Protein AF-A0A7Z8KQU8-F1 (afdb_monomer)

Solvent-accessible surface area (backbone atoms only — not comparable to full-atom values): 6866 Å² total; per-residue (Å²): 137,83,82,77,82,79,85,50,54,35,50,54,52,32,54,52,41,20,50,49,39,16,63,69,24,67,83,66,16,40,57,68,80,74,77,64,64,69,60,37,30,65,62,39,51,46,65,60,77,46,84,52,103,86,46,82,48,78,52,71,45,62,89,50,70,66,54,52,37,34,46,68,18,39,80,48,62,49,99,84,72,50,76,40,84,44,71,49,19,46,26,57,63,57,22,45,70,77,36,47,71,59,26,53,51,32,39,50,56,51,51,51,54,54,56,59,72,78,107

pLDDT: mean 74.0, std 15.49, range [27.58, 90.88]

Foldseek 3Di:
DDPPDPDCQLLVQLLVQLQVQCCVDDDQANPRDDDCFSVQQCVLFPPQPDDDVVDTDTDTDGPDPVLVCQQQNDQQADPVRDGDRGHHRRRRVCSCVVCVVSSVVSNVVSVVVVVVVVD

Structure (mmCIF, N/CA/C/O backbone):
data_AF-A0A7Z8KQU8-F1
#
_entry.id   AF-A0A7Z8KQU8-F1
#
loop_
_atom_site.group_PDB
_atom_site.id
_atom_site.type_symbol
_atom_site.label_atom_id
_atom_site.label_alt_id
_atom_site.label_comp_id
_atom_site.label_asym_id
_atom_site.label_entity_id
_atom_site.label_seq_id
_atom_site.pdbx_PDB_ins_code
_atom_site.Cartn_x
_atom_site.Cartn_y
_atom_site.Cartn_z
_atom_site.occupancy
_atom_site.B_iso_or_equiv
_atom_site.auth_seq_id
_atom_site.auth_comp_id
_atom_site.auth_asym_id
_atom_site.auth_atom_id
_atom_site.pdbx_PDB_model_num
ATOM 1 N N . MET A 1 1 ? -27.683 3.389 -8.113 1.00 30.52 1 MET A N 1
ATOM 2 C CA . MET A 1 1 ? -27.334 2.782 -6.809 1.00 30.52 1 MET A CA 1
ATOM 3 C C . MET A 1 1 ? -25.826 2.905 -6.601 1.00 30.52 1 MET A C 1
ATOM 5 O O . MET A 1 1 ? -25.078 2.137 -7.186 1.00 30.52 1 MET A O 1
ATOM 9 N N . SER A 1 2 ? -25.360 3.912 -5.859 1.00 28.36 2 SER A N 1
ATOM 10 C CA . SER A 1 2 ? -23.937 4.067 -5.522 1.00 28.36 2 SER A CA 1
ATOM 11 C C . SER A 1 2 ? -23.697 3.378 -4.180 1.00 28.36 2 SER A C 1
ATOM 13 O O . SER A 1 2 ? -24.198 3.837 -3.154 1.00 28.36 2 SER A O 1
ATOM 15 N N . TRP A 1 3 ? -23.003 2.240 -4.195 1.00 27.58 3 TRP A N 1
ATOM 16 C CA . TRP A 1 3 ? -22.503 1.603 -2.979 1.00 27.58 3 TRP A CA 1
ATOM 17 C C . TRP A 1 3 ? -21.482 2.552 -2.341 1.00 27.58 3 TRP A C 1
ATOM 19 O O . TRP A 1 3 ? -20.357 2.681 -2.818 1.00 27.58 3 TRP A O 1
ATOM 29 N N . ARG A 1 4 ? -21.880 3.264 -1.282 1.00 31.34 4 ARG A N 1
ATOM 30 C CA . ARG A 1 4 ? -20.932 3.993 -0.434 1.00 31.34 4 ARG A CA 1
ATOM 31 C C . ARG A 1 4 ? -20.139 2.951 0.348 1.00 31.34 4 ARG A C 1
ATOM 33 O O . ARG A 1 4 ? -20.674 2.337 1.268 1.00 31.34 4 ARG A O 1
ATOM 40 N N . GLY A 1 5 ? -18.900 2.737 -0.094 1.00 32.88 5 GLY A N 1
ATOM 41 C CA . GLY A 1 5 ? -17.939 1.792 0.460 1.00 32.88 5 GLY A CA 1
ATOM 42 C C . GLY A 1 5 ? -17.865 1.885 1.977 1.00 32.88 5 GLY A C 1
ATOM 43 O O . GLY A 1 5 ? -17.503 2.913 2.549 1.00 32.88 5 GLY A O 1
ATOM 44 N N . GLY A 1 6 ? -18.255 0.798 2.630 1.00 39.06 6 GLY A N 1
ATOM 45 C CA . GLY A 1 6 ? -17.949 0.585 4.027 1.00 39.06 6 GLY A CA 1
ATOM 46 C C . GLY A 1 6 ? -16.595 -0.107 4.153 1.00 39.06 6 GLY A C 1
ATOM 47 O O . GLY A 1 6 ? -16.356 -1.094 3.473 1.00 39.06 6 GLY A O 1
ATOM 48 N N . VAL A 1 7 ? -15.816 0.344 5.141 1.00 47.16 7 VAL A N 1
ATOM 49 C CA . VAL A 1 7 ? -14.797 -0.438 5.872 1.00 47.16 7 VAL A CA 1
ATOM 50 C C . VAL A 1 7 ? -13.394 -0.508 5.239 1.00 47.16 7 VAL A C 1
ATOM 52 O O . VAL A 1 7 ? -12.911 -1.582 4.915 1.00 47.16 7 VAL A O 1
ATOM 55 N N . LEU A 1 8 ? -12.685 0.626 5.170 1.00 56.72 8 LEU A N 1
ATOM 56 C CA . LEU A 1 8 ? -11.258 0.675 4.794 1.00 56.72 8 LEU A CA 1
ATOM 57 C C . LEU A 1 8 ? -10.362 1.427 5.792 1.00 56.72 8 LEU A C 1
ATOM 59 O O . LEU A 1 8 ? -9.315 1.932 5.421 1.00 56.72 8 LEU A O 1
ATOM 63 N N . ALA A 1 9 ? -10.723 1.482 7.078 1.00 62.94 9 ALA A N 1
ATOM 64 C CA . ALA A 1 9 ? -10.047 2.375 8.026 1.00 62.94 9 ALA A CA 1
ATOM 65 C C . ALA A 1 9 ? -8.512 2.192 8.093 1.00 62.94 9 ALA A C 1
ATOM 67 O O . ALA A 1 9 ? -7.796 3.183 8.124 1.00 62.94 9 ALA A O 1
ATOM 68 N N . GLY A 1 10 ? -8.001 0.954 8.043 1.00 66.62 10 GLY A N 1
ATOM 69 C CA . GLY A 1 10 ? -6.555 0.700 7.967 1.00 66.62 10 GLY A CA 1
ATOM 70 C C . GLY A 1 10 ? -5.961 0.873 6.562 1.00 66.62 10 GLY A C 1
ATOM 71 O O . GLY A 1 10 ? -4.862 1.399 6.410 1.00 66.62 10 GLY A O 1
ATOM 72 N N . GLY A 1 11 ? -6.700 0.477 5.521 1.00 71.88 11 GLY A N 1
ATOM 73 C CA . GLY A 1 11 ? -6.243 0.577 4.132 1.00 71.88 11 GLY A CA 1
ATOM 74 C C . GLY A 1 11 ? -6.074 2.018 3.657 1.00 71.88 11 GLY A C 1
ATOM 75 O O . GLY A 1 11 ? -5.102 2.329 2.974 1.00 71.88 11 GLY A O 1
ATOM 76 N N . ASP A 1 12 ? -6.964 2.915 4.081 1.00 76.62 12 ASP A N 1
ATOM 77 C CA . ASP A 1 12 ? -6.917 4.334 3.721 1.00 76.62 12 ASP A CA 1
ATOM 78 C C . ASP A 1 12 ? -5.640 5.016 4.238 1.00 76.62 12 ASP A C 1
ATOM 80 O O . ASP A 1 12 ? -5.042 5.827 3.527 1.00 76.62 12 ASP A O 1
ATOM 84 N N . VAL A 1 13 ? -5.188 4.651 5.445 1.00 79.88 13 VAL A N 1
ATOM 85 C CA . VAL A 1 13 ? -3.938 5.156 6.041 1.00 79.88 13 VAL A CA 1
ATOM 86 C C . VAL A 1 13 ? -2.744 4.737 5.186 1.00 79.88 13 VAL A C 1
ATOM 88 O O . VAL A 1 13 ? -1.944 5.583 4.787 1.00 79.88 13 VAL A O 1
ATOM 91 N N . VAL A 1 14 ? -2.675 3.453 4.823 1.00 82.00 14 VAL A N 1
ATOM 92 C CA . VAL A 1 14 ? -1.597 2.907 3.987 1.00 82.00 14 VAL A CA 1
ATOM 93 C C . VAL A 1 14 ? -1.593 3.552 2.602 1.00 82.00 14 VAL A C 1
ATOM 95 O O . VAL A 1 14 ? -0.543 3.974 2.123 1.00 82.00 14 VAL A O 1
ATOM 98 N N . VAL A 1 15 ? -2.755 3.682 1.954 1.00 81.81 15 VAL A N 1
ATOM 99 C CA . VAL A 1 15 ? -2.857 4.306 0.624 1.00 81.81 15 VAL A CA 1
ATOM 100 C C . VAL A 1 15 ? -2.441 5.776 0.676 1.00 81.81 15 VAL A C 1
ATOM 102 O O . VAL A 1 15 ? -1.736 6.237 -0.225 1.00 81.81 15 VAL A O 1
ATOM 105 N N . ARG A 1 16 ? -2.827 6.512 1.725 1.00 84.62 16 ARG A N 1
ATOM 106 C CA . ARG A 1 16 ? -2.408 7.907 1.924 1.00 84.62 16 ARG A CA 1
ATOM 107 C C . ARG A 1 16 ? -0.893 8.013 2.109 1.00 84.62 16 ARG A C 1
ATOM 109 O O . ARG A 1 16 ? -0.257 8.767 1.375 1.00 84.62 16 ARG A O 1
ATOM 116 N N . ALA A 1 17 ? -0.314 7.232 3.018 1.00 86.62 17 ALA A N 1
ATOM 117 C CA . ALA A 1 17 ? 1.126 7.233 3.271 1.00 86.62 17 ALA A CA 1
ATOM 118 C C . ALA A 1 17 ? 1.929 6.816 2.024 1.00 86.62 17 ALA A C 1
ATOM 120 O O . ALA A 1 17 ? 2.928 7.443 1.675 1.00 86.62 17 ALA A O 1
ATOM 121 N N . ALA A 1 18 ? 1.441 5.834 1.264 1.00 86.12 18 ALA A N 1
ATOM 122 C CA . ALA A 1 18 ? 2.044 5.405 0.004 1.00 86.12 18 ALA A CA 1
ATOM 123 C C . ALA A 1 18 ? 2.025 6.517 -1.066 1.00 86.12 18 ALA A C 1
ATOM 125 O O . ALA A 1 18 ? 2.993 6.693 -1.816 1.00 86.12 18 ALA A O 1
ATOM 126 N N . GLN A 1 19 ? 0.950 7.312 -1.127 1.00 85.88 19 GLN A N 1
ATOM 127 C CA . GLN A 1 19 ? 0.886 8.495 -1.990 1.00 85.88 19 GLN A CA 1
ATOM 128 C C . GLN A 1 19 ? 1.860 9.586 -1.543 1.00 85.88 19 GLN A C 1
ATOM 130 O O . GLN A 1 19 ? 2.476 10.231 -2.392 1.00 85.88 19 GLN A O 1
ATOM 135 N N . GLU A 1 20 ? 2.005 9.808 -0.238 1.00 87.69 20 GLU A N 1
ATOM 136 C CA . GLU A 1 20 ? 2.960 10.772 0.314 1.00 87.69 20 GLU A CA 1
ATOM 137 C C . GLU A 1 20 ? 4.402 10.366 0.014 1.00 87.69 20 GLU A C 1
ATOM 139 O O . GLU A 1 20 ? 5.173 11.192 -0.476 1.00 87.69 20 GLU A O 1
ATOM 144 N N . ASN A 1 21 ? 4.739 9.089 0.183 1.00 87.06 21 ASN A N 1
ATOM 145 C CA . ASN A 1 21 ? 6.038 8.538 -0.193 1.00 87.06 21 ASN A CA 1
ATOM 146 C C . ASN A 1 21 ? 6.330 8.755 -1.684 1.00 87.06 21 ASN A C 1
ATOM 148 O O . ASN A 1 21 ? 7.378 9.287 -2.043 1.00 87.06 21 ASN A O 1
ATOM 152 N N . SER A 1 22 ? 5.362 8.488 -2.564 1.00 84.69 22 SER A N 1
ATOM 153 C CA . SER A 1 22 ? 5.529 8.787 -3.991 1.00 84.69 22 SER A CA 1
ATOM 154 C C . SER A 1 22 ? 5.623 10.291 -4.310 1.00 84.69 22 SER A C 1
ATOM 156 O O . SER A 1 22 ? 6.262 10.680 -5.290 1.00 84.69 22 SER A O 1
ATOM 158 N N . ARG A 1 23 ? 5.001 11.170 -3.510 1.00 84.75 23 ARG A N 1
ATOM 159 C CA . ARG A 1 23 ? 5.139 12.630 -3.676 1.00 84.75 23 ARG A CA 1
ATOM 160 C C . ARG A 1 23 ? 6.530 13.126 -3.295 1.00 84.75 23 ARG A C 1
ATOM 162 O O . ARG A 1 23 ? 6.995 14.056 -3.949 1.00 84.75 23 ARG A O 1
ATOM 169 N N . LYS A 1 24 ? 7.169 12.526 -2.282 1.00 85.44 24 LYS A N 1
ATOM 170 C CA . LYS A 1 24 ? 8.556 12.842 -1.896 1.00 85.44 24 LYS A CA 1
ATOM 171 C C . LYS A 1 24 ? 9.508 12.574 -3.068 1.00 85.44 24 LYS A C 1
ATOM 173 O O . LYS A 1 24 ? 10.319 13.434 -3.396 1.00 85.44 24 LYS A O 1
ATOM 178 N N . GLY A 1 25 ? 9.329 11.443 -3.760 1.00 78.94 25 GLY A N 1
ATOM 179 C CA . GLY A 1 25 ? 10.164 11.057 -4.903 1.00 78.94 25 GLY A CA 1
ATOM 180 C C . GLY A 1 25 ? 11.653 10.959 -4.538 1.00 78.94 25 GLY A C 1
ATOM 181 O O . GLY A 1 25 ? 12.002 10.885 -3.365 1.00 78.94 25 GLY A O 1
ATOM 182 N N . GLY A 1 26 ? 12.529 10.963 -5.545 1.00 80.69 26 GLY A N 1
ATOM 183 C CA . GLY A 1 26 ? 13.983 10.904 -5.348 1.00 80.69 26 GLY A CA 1
ATOM 184 C C . GLY A 1 26 ? 14.562 9.517 -5.614 1.00 80.69 26 GLY A C 1
ATOM 185 O O . GLY A 1 26 ? 14.031 8.783 -6.451 1.00 80.69 26 GLY A O 1
ATOM 186 N N . ASP A 1 27 ? 15.658 9.190 -4.933 1.00 79.31 27 ASP A N 1
ATOM 187 C CA . ASP A 1 27 ? 16.355 7.907 -5.092 1.00 79.31 27 ASP A CA 1
ATOM 188 C C . ASP A 1 27 ? 15.646 6.781 -4.326 1.00 79.31 27 ASP A C 1
ATOM 190 O O . ASP A 1 27 ? 15.497 5.681 -4.856 1.00 79.31 27 ASP A O 1
ATOM 194 N N . ASP A 1 28 ? 15.104 7.091 -3.144 1.00 79.94 28 ASP A N 1
ATOM 195 C CA . ASP A 1 28 ? 14.446 6.116 -2.263 1.00 79.94 28 ASP A CA 1
ATOM 196 C C . ASP A 1 28 ? 12.998 5.807 -2.676 1.00 79.94 28 ASP A C 1
ATOM 198 O O . ASP A 1 28 ? 12.495 4.703 -2.464 1.00 79.94 28 ASP A O 1
ATOM 202 N N . PHE A 1 29 ? 12.316 6.772 -3.305 1.00 84.62 29 PHE A N 1
ATOM 203 C CA . PHE A 1 29 ? 10.900 6.670 -3.656 1.00 84.62 29 PHE A CA 1
ATOM 204 C C . PHE A 1 29 ? 10.645 6.834 -5.158 1.00 84.62 29 PHE A C 1
ATOM 206 O O . PHE A 1 29 ? 11.370 7.533 -5.877 1.00 84.62 29 PHE A O 1
ATOM 213 N N . PRO A 1 30 ? 9.570 6.227 -5.684 1.00 79.94 30 PRO A N 1
ATOM 214 C CA . PRO A 1 30 ? 9.169 6.470 -7.057 1.00 79.94 30 PRO A CA 1
ATOM 215 C C . PRO A 1 30 ? 8.708 7.919 -7.191 1.00 79.94 30 PRO A C 1
ATOM 217 O O . PRO A 1 30 ? 7.890 8.390 -6.399 1.00 79.94 30 PRO A O 1
ATOM 220 N N . HIS A 1 31 ? 9.202 8.621 -8.218 1.00 80.69 31 HIS A N 1
ATOM 221 C CA . HIS A 1 31 ? 8.652 9.925 -8.589 1.00 80.69 31 HIS A CA 1
ATOM 222 C C . HIS A 1 31 ? 7.139 9.827 -8.762 1.00 80.69 31 HIS A C 1
ATOM 224 O O . HIS A 1 31 ? 6.631 8.763 -9.122 1.00 80.69 31 HIS A O 1
ATOM 230 N N . ARG A 1 32 ? 6.447 10.947 -8.515 1.00 75.00 32 ARG A N 1
ATOM 231 C CA . ARG A 1 32 ? 4.985 11.039 -8.431 1.00 75.00 32 ARG A CA 1
ATOM 232 C C . ARG A 1 32 ? 4.287 10.085 -9.400 1.00 75.00 32 ARG A C 1
ATOM 234 O O . ARG A 1 32 ? 4.171 10.365 -10.594 1.00 75.00 32 ARG A O 1
ATOM 241 N N . ILE A 1 33 ? 3.781 8.986 -8.851 1.00 71.25 33 ILE A N 1
ATOM 242 C CA . ILE A 1 33 ? 3.056 7.980 -9.607 1.00 71.25 33 ILE A CA 1
ATOM 243 C C . ILE A 1 33 ? 1.702 8.587 -9.959 1.00 71.25 33 ILE A C 1
ATOM 245 O O . ILE A 1 33 ? 0.875 8.888 -9.094 1.00 71.25 33 ILE A O 1
ATOM 249 N N . THR A 1 34 ? 1.487 8.798 -11.249 1.00 65.44 34 THR A N 1
ATOM 250 C CA . THR A 1 34 ? 0.216 9.251 -11.808 1.00 65.44 34 THR A CA 1
ATOM 251 C C . THR A 1 34 ? -0.548 8.063 -12.403 1.00 65.44 34 THR A C 1
ATOM 253 O O . THR A 1 34 ? 0.024 7.017 -12.707 1.00 65.44 34 THR A O 1
ATOM 256 N N . GLY A 1 35 ? -1.870 8.194 -12.546 1.00 69.88 35 GLY A N 1
ATOM 257 C CA . GLY A 1 35 ? -2.712 7.170 -13.175 1.00 69.88 35 GLY A CA 1
ATOM 258 C C . GLY A 1 35 ? -3.363 6.180 -12.202 1.00 69.88 35 GLY A C 1
ATOM 259 O O . GLY A 1 35 ? -3.700 6.521 -11.069 1.00 69.88 35 GLY A O 1
ATOM 260 N N . ASN A 1 36 ? -3.609 4.956 -12.678 1.00 75.25 36 ASN A N 1
ATOM 261 C CA . ASN A 1 36 ? -4.491 3.993 -12.007 1.00 75.25 36 ASN A CA 1
ATOM 262 C C . ASN A 1 36 ? -3.829 3.171 -10.888 1.00 75.25 36 ASN A C 1
ATOM 264 O O . ASN A 1 36 ? -4.540 2.423 -10.224 1.00 75.25 3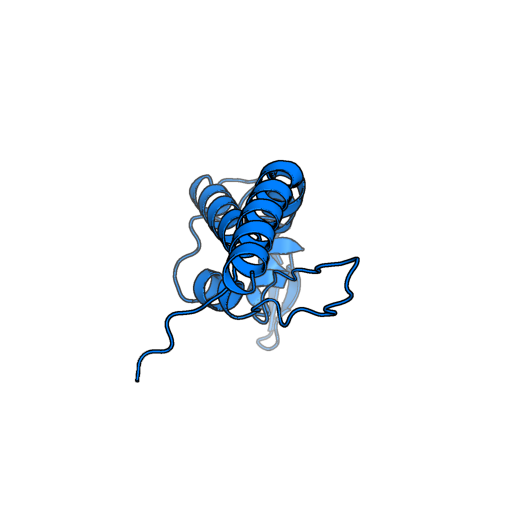6 ASN A O 1
ATOM 268 N N . LEU A 1 37 ? -2.523 3.318 -10.625 1.00 77.62 37 LEU A N 1
ATOM 269 C CA . LEU A 1 37 ? -1.831 2.489 -9.626 1.00 77.62 37 LEU A CA 1
ATOM 270 C C . LEU A 1 37 ? -2.472 2.597 -8.236 1.00 77.62 37 LEU A C 1
ATOM 272 O O . LEU A 1 37 ? -2.864 1.596 -7.646 1.00 77.62 37 LEU A O 1
ATOM 276 N N . PHE A 1 38 ? -2.644 3.823 -7.738 1.00 73.81 38 PHE A N 1
ATOM 277 C CA . PHE A 1 38 ? -3.242 4.050 -6.422 1.00 73.81 38 PHE A CA 1
ATOM 278 C C . PHE A 1 38 ? -4.741 3.748 -6.381 1.00 73.81 38 PHE A C 1
ATOM 280 O O . PHE A 1 38 ? -5.260 3.405 -5.324 1.00 73.81 38 PHE A O 1
ATOM 287 N N . ARG A 1 39 ? -5.432 3.830 -7.526 1.00 72.31 39 ARG A N 1
ATOM 288 C CA . ARG A 1 39 ? -6.825 3.373 -7.627 1.00 72.31 39 ARG A CA 1
ATOM 289 C C . ARG A 1 39 ? -6.914 1.859 -7.452 1.00 72.31 39 ARG A C 1
ATOM 291 O O . ARG A 1 39 ? -7.801 1.397 -6.751 1.00 72.31 39 ARG A O 1
ATOM 298 N N . ASN A 1 40 ? -5.965 1.112 -8.018 1.00 71.50 40 ASN A N 1
ATOM 299 C CA . ASN A 1 40 ? -5.902 -0.338 -7.873 1.00 71.50 40 ASN A CA 1
ATOM 300 C C . ASN A 1 40 ? -5.416 -0.781 -6.481 1.00 71.50 40 ASN A C 1
ATOM 302 O O . ASN A 1 40 ? -5.826 -1.838 -6.017 1.00 71.50 40 ASN A O 1
ATOM 306 N N . LEU A 1 41 ? -4.603 0.029 -5.786 1.00 71.31 41 LEU A N 1
ATOM 307 C CA . LEU A 1 41 ? -4.216 -0.256 -4.395 1.00 71.31 41 LEU A CA 1
ATOM 308 C C . LEU A 1 41 ? -5.420 -0.320 -3.447 1.00 71.31 41 LEU A C 1
ATOM 310 O O . LEU A 1 41 ? -5.477 -1.173 -2.571 1.00 71.31 41 LEU A O 1
ATOM 314 N N . ALA A 1 42 ? -6.381 0.584 -3.642 1.00 58.75 42 ALA A N 1
ATOM 315 C CA . ALA A 1 42 ? -7.634 0.598 -2.890 1.00 58.75 42 ALA A CA 1
ATOM 316 C C . ALA A 1 42 ? -8.613 -0.508 -3.341 1.00 58.75 42 ALA A C 1
ATOM 318 O O . ALA A 1 42 ? -9.571 -0.818 -2.636 1.00 58.75 42 ALA A O 1
ATOM 319 N N . GLU A 1 43 ? -8.392 -1.079 -4.529 1.00 53.84 43 GLU A N 1
ATOM 320 C CA . GLU A 1 43 ? -9.239 -2.102 -5.150 1.00 53.84 43 GLU A CA 1
ATOM 321 C C . GLU A 1 43 ? -8.832 -3.527 -4.765 1.00 53.84 43 GLU A C 1
ATOM 323 O O . GLU A 1 43 ? -9.692 -4.411 -4.743 1.00 53.84 43 GLU A O 1
ATOM 328 N N . VAL A 1 44 ? -7.575 -3.740 -4.342 1.00 53.56 44 VAL A N 1
ATOM 329 C CA . VAL A 1 44 ? -7.213 -4.848 -3.435 1.00 53.56 44 VAL A CA 1
ATOM 330 C C . VAL A 1 44 ? -7.814 -4.526 -2.069 1.00 53.56 44 VAL A C 1
ATOM 332 O O . VAL A 1 44 ? -7.142 -4.237 -1.086 1.00 53.56 44 VAL A O 1
ATOM 335 N N . ASN A 1 45 ? -9.140 -4.477 -2.073 1.00 50.31 45 ASN A N 1
ATOM 336 C CA . ASN A 1 45 ? -9.999 -4.296 -0.933 1.00 50.31 45 ASN A CA 1
ATOM 337 C C . ASN A 1 45 ? -9.633 -5.412 0.055 1.00 50.31 45 ASN A C 1
ATOM 339 O O . ASN A 1 45 ? -9.462 -6.559 -0.378 1.00 50.31 45 ASN A O 1
ATOM 343 N N . PRO A 1 46 ? -9.571 -5.140 1.364 1.00 49.31 46 PRO A N 1
ATOM 344 C CA . PRO A 1 46 ? -9.644 -6.167 2.369 1.00 49.31 46 PRO A CA 1
ATOM 345 C C . PRO A 1 46 ? -11.024 -6.802 2.219 1.00 49.31 46 PRO A C 1
ATOM 347 O O . PRO A 1 46 ? -12.009 -6.425 2.855 1.00 49.31 46 PRO A O 1
ATOM 350 N N . VAL A 1 47 ? -11.099 -7.818 1.365 1.00 44.50 47 VAL A N 1
ATOM 351 C CA . VAL A 1 47 ? -11.907 -8.976 1.689 1.00 44.50 47 VAL A CA 1
ATOM 352 C C . VAL A 1 47 ? -11.393 -9.354 3.066 1.00 44.50 47 VAL A C 1
ATOM 354 O O . VAL A 1 47 ? -10.248 -9.765 3.188 1.00 44.50 47 VAL A O 1
ATOM 357 N N . SER A 1 48 ? -12.170 -9.042 4.102 1.00 47.03 48 SER A N 1
ATOM 358 C CA . SER A 1 48 ? -11.907 -9.453 5.475 1.00 47.03 48 SER A CA 1
ATOM 359 C C . SER A 1 48 ? -11.525 -10.929 5.430 1.00 47.03 48 SER A C 1
ATOM 361 O O . SER A 1 48 ? -12.406 -11.755 5.183 1.00 47.03 48 SER A O 1
ATOM 363 N N . VAL A 1 49 ? -10.223 -11.215 5.522 1.00 49.25 49 VAL A N 1
ATOM 364 C CA . VAL A 1 49 ? -9.669 -12.521 5.127 1.00 49.25 49 VAL A CA 1
ATOM 365 C C . VAL A 1 49 ? -10.169 -13.589 6.096 1.00 49.25 49 VAL A C 1
ATOM 367 O O . VAL A 1 49 ? -10.523 -14.680 5.669 1.00 49.25 49 VAL A O 1
ATOM 370 N N . GLU A 1 50 ? -10.389 -13.200 7.354 1.00 49.00 50 GLU A N 1
ATOM 371 C CA . GLU A 1 50 ? -11.275 -13.870 8.297 1.00 49.00 50 GLU A CA 1
ATOM 372 C C . GLU A 1 50 ? -11.945 -12.838 9.216 1.00 49.00 50 GLU A C 1
ATOM 3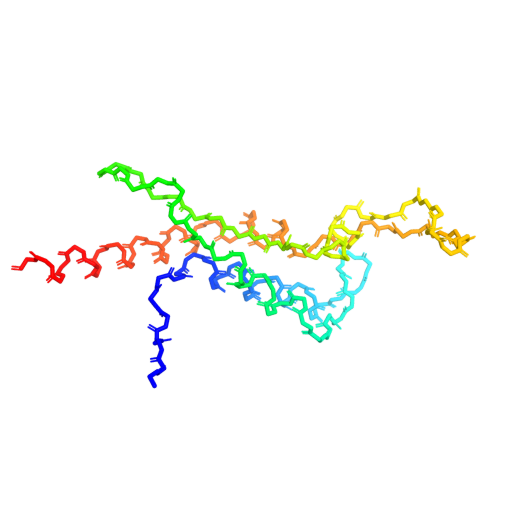74 O O . GLU A 1 50 ? -11.324 -11.868 9.656 1.00 49.00 50 GLU A O 1
ATOM 379 N N . LYS A 1 51 ? -13.231 -13.045 9.519 1.00 48.09 51 LYS A N 1
ATOM 380 C CA . LYS A 1 51 ? -13.901 -12.419 10.665 1.00 48.09 51 LYS A CA 1
ATOM 381 C C . LYS A 1 51 ? -14.035 -13.491 11.734 1.00 48.09 51 LYS A C 1
ATOM 383 O O . LYS A 1 51 ? -15.034 -14.206 11.746 1.00 48.09 51 LYS A O 1
ATOM 388 N N . SER A 1 52 ? -13.043 -13.628 12.603 1.00 54.22 52 SER A N 1
ATOM 389 C CA . SER A 1 52 ? -13.283 -14.310 13.874 1.00 54.22 52 SER A CA 1
ATOM 390 C C . SER A 1 52 ? -13.708 -13.267 14.909 1.00 54.22 52 SER A C 1
ATOM 392 O O . SER A 1 52 ? -13.482 -12.069 14.733 1.00 54.22 52 SER A O 1
ATOM 394 N N . ASN A 1 53 ? -14.331 -13.701 16.005 1.00 54.47 53 ASN A N 1
ATOM 395 C CA . ASN A 1 53 ? -14.680 -12.797 17.107 1.00 54.47 53 ASN A CA 1
ATOM 396 C C . ASN A 1 53 ? -13.440 -12.153 17.766 1.00 54.47 53 ASN A C 1
ATOM 398 O O . ASN A 1 53 ? -13.585 -11.211 18.539 1.00 54.47 53 A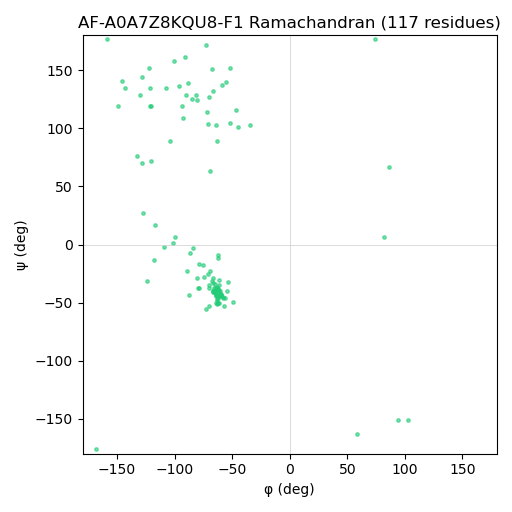SN A O 1
ATOM 402 N N . GLU A 1 54 ? -12.239 -12.646 17.450 1.00 56.72 54 GLU A N 1
ATOM 403 C CA . GLU A 1 54 ? -10.977 -12.292 18.104 1.00 56.72 54 GLU A CA 1
ATOM 404 C C . GLU A 1 54 ? -9.968 -11.628 17.154 1.00 56.72 54 GLU A C 1
ATOM 406 O O . GLU A 1 54 ? -8.986 -11.051 17.618 1.00 56.72 54 GLU A O 1
ATOM 411 N N . ARG A 1 55 ? -10.187 -11.673 15.829 1.00 54.31 55 ARG A N 1
ATOM 412 C CA . ARG A 1 55 ? -9.225 -11.172 14.838 1.00 54.31 55 ARG A CA 1
ATOM 413 C C . ARG A 1 55 ? -9.908 -10.510 13.644 1.00 54.31 55 ARG A C 1
ATOM 415 O O . ARG A 1 55 ? -10.857 -11.039 13.069 1.00 54.31 55 ARG A O 1
ATOM 422 N N . CYS A 1 56 ? -9.378 -9.352 13.257 1.00 58.84 56 CYS A N 1
ATOM 423 C CA . CYS A 1 56 ? -9.718 -8.648 12.025 1.00 58.84 56 CYS A CA 1
ATOM 424 C C . CYS A 1 56 ? -8.435 -8.474 11.211 1.00 58.84 56 CYS A C 1
ATOM 426 O O . CYS A 1 56 ? -7.496 -7.833 11.680 1.00 58.84 56 CYS A O 1
ATOM 428 N N . GLU A 1 57 ? -8.392 -9.043 10.008 1.00 62.47 57 GLU A N 1
ATOM 429 C CA . GLU A 1 57 ? -7.266 -8.883 9.087 1.00 62.47 57 GLU A CA 1
ATOM 430 C C . GLU A 1 57 ? -7.637 -7.969 7.918 1.00 62.47 57 GLU A C 1
ATOM 432 O O . GLU A 1 57 ? -8.697 -8.108 7.301 1.00 62.47 57 GLU A O 1
ATOM 437 N N . VAL A 1 58 ? -6.734 -7.039 7.605 1.00 65.12 58 VAL A N 1
ATOM 438 C CA . VAL A 1 58 ? -6.854 -6.094 6.493 1.00 65.12 58 VAL A CA 1
ATOM 439 C C . VAL A 1 58 ? -5.667 -6.318 5.563 1.00 65.12 58 VAL A C 1
ATOM 441 O O . VAL A 1 58 ? -4.522 -6.146 5.970 1.00 65.12 58 VAL A O 1
ATOM 444 N N . MET A 1 59 ? -5.936 -6.693 4.313 1.00 70.75 59 MET A N 1
ATOM 445 C CA . MET A 1 59 ? -4.920 -6.775 3.264 1.00 70.75 59 MET A CA 1
ATOM 446 C C . MET A 1 59 ? -4.923 -5.486 2.440 1.00 70.75 59 MET A C 1
ATOM 448 O O . MET A 1 59 ? -5.983 -4.991 2.065 1.00 70.75 59 MET A O 1
ATOM 452 N N . VAL A 1 60 ? -3.728 -4.967 2.147 1.00 71.69 60 VAL A N 1
ATOM 453 C CA . VAL A 1 60 ? -3.508 -3.835 1.239 1.00 71.69 60 VAL A CA 1
ATOM 454 C C . VAL A 1 60 ? -2.417 -4.236 0.255 1.00 71.69 60 VAL A C 1
ATOM 456 O O . VAL A 1 60 ? -1.3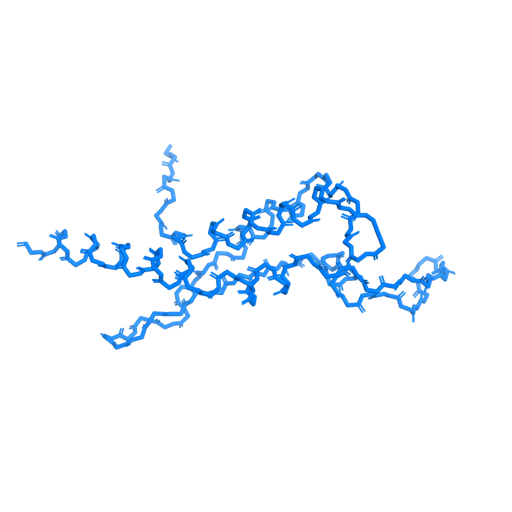52 -4.704 0.659 1.00 71.69 60 VAL A O 1
ATOM 459 N N . GLY A 1 61 ? -2.670 -4.082 -1.041 1.00 75.69 61 GLY A N 1
ATOM 460 C CA . GLY A 1 61 ? -1.746 -4.522 -2.083 1.00 75.69 61 GLY A CA 1
ATOM 461 C C . GLY A 1 61 ? -2.127 -3.987 -3.454 1.00 75.69 61 GLY A C 1
ATOM 462 O O . GLY A 1 61 ? -3.071 -3.223 -3.581 1.00 75.69 61 GLY A O 1
ATOM 463 N N . SER A 1 62 ? -1.408 -4.389 -4.499 1.00 78.44 62 SER A N 1
ATOM 464 C CA . SER A 1 62 ? -1.779 -4.096 -5.887 1.00 78.44 62 SER A CA 1
ATOM 465 C C . SER A 1 62 ? -1.784 -5.373 -6.708 1.00 78.44 62 SER A C 1
ATOM 467 O O . SER A 1 62 ? -0.916 -6.225 -6.539 1.00 78.44 62 SER A O 1
ATOM 469 N N . THR A 1 63 ? -2.720 -5.470 -7.647 1.00 77.50 63 THR A N 1
ATOM 470 C CA . THR A 1 63 ? -2.734 -6.534 -8.669 1.00 77.50 63 THR A CA 1
ATOM 471 C C . THR A 1 63 ? -1.904 -6.169 -9.900 1.00 77.50 63 THR A C 1
ATOM 473 O O . THR A 1 63 ? -1.699 -6.994 -10.788 1.00 77.50 63 THR A O 1
ATOM 476 N N . MET A 1 64 ? -1.406 -4.932 -9.981 1.00 79.56 64 MET A N 1
ATOM 477 C CA . MET A 1 64 ? -0.641 -4.471 -11.132 1.00 79.56 64 MET A CA 1
ATOM 478 C C . MET A 1 64 ? 0.811 -4.951 -11.057 1.00 79.56 64 MET A C 1
ATOM 480 O O . MET A 1 64 ? 1.552 -4.588 -10.145 1.00 79.56 64 MET A O 1
ATOM 484 N N . ASN A 1 65 ? 1.274 -5.646 -12.101 1.00 80.12 65 ASN A N 1
ATOM 485 C CA . ASN A 1 65 ? 2.680 -6.056 -12.239 1.00 80.12 65 ASN A CA 1
ATOM 486 C C . ASN A 1 65 ? 3.666 -4.880 -12.119 1.00 80.12 65 ASN A C 1
ATOM 488 O O . ASN A 1 65 ? 4.772 -5.040 -11.609 1.00 80.12 65 ASN A O 1
ATOM 492 N N . TYR A 1 66 ? 3.268 -3.682 -12.561 1.00 79.50 66 TYR A N 1
ATOM 493 C CA . TYR A 1 66 ? 4.086 -2.476 -12.426 1.00 79.50 66 TYR A CA 1
ATOM 494 C C . TYR A 1 66 ? 4.310 -2.058 -10.963 1.00 79.50 66 TYR A C 1
ATOM 496 O O . TYR A 1 66 ? 5.407 -1.612 -10.637 1.00 79.50 66 TYR A O 1
ATOM 504 N N . ALA A 1 67 ? 3.333 -2.262 -10.068 1.00 84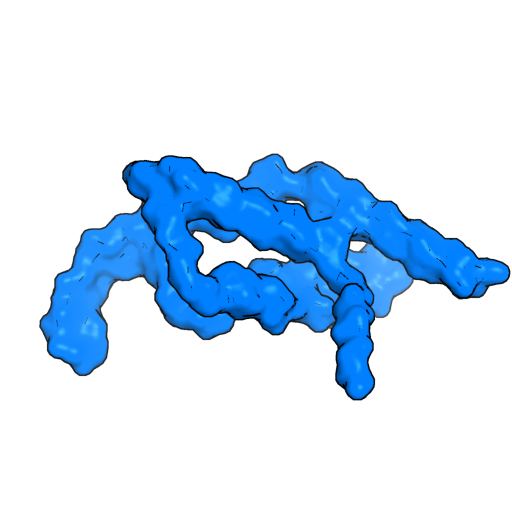.38 67 ALA A N 1
ATOM 505 C CA . ALA A 1 67 ? 3.500 -1.981 -8.639 1.00 84.38 67 ALA A CA 1
ATOM 506 C C . ALA A 1 67 ? 4.639 -2.818 -8.048 1.00 84.38 67 ALA A C 1
ATOM 508 O O . ALA A 1 67 ? 5.501 -2.296 -7.355 1.00 84.38 67 ALA A O 1
ATOM 509 N N . MET A 1 68 ? 4.685 -4.106 -8.402 1.00 84.38 68 MET A N 1
ATOM 510 C CA . MET A 1 68 ? 5.728 -5.028 -7.950 1.00 84.38 68 MET A CA 1
ATOM 511 C C . MET A 1 68 ? 7.113 -4.653 -8.480 1.00 84.38 68 MET A C 1
ATOM 513 O O . MET A 1 68 ? 8.092 -4.775 -7.750 1.00 84.38 68 MET A O 1
ATOM 517 N N . ARG A 1 69 ? 7.199 -4.170 -9.726 1.00 86.94 69 ARG A N 1
ATOM 518 C CA . ARG A 1 69 ? 8.461 -3.686 -10.313 1.00 86.94 69 ARG A CA 1
ATOM 519 C C . ARG A 1 69 ? 8.971 -2.422 -9.631 1.00 86.94 69 ARG A C 1
ATOM 521 O O . ARG A 1 69 ? 10.176 -2.243 -9.524 1.00 86.94 69 ARG A O 1
ATOM 528 N N . LEU A 1 70 ? 8.071 -1.554 -9.170 1.00 88.31 70 LEU A N 1
ATOM 529 C CA . LEU A 1 70 ? 8.451 -0.414 -8.342 1.00 88.31 70 LEU A CA 1
ATOM 530 C C . LEU A 1 70 ? 8.901 -0.878 -6.956 1.00 88.31 70 LEU A C 1
ATOM 532 O O . LEU A 1 70 ? 10.020 -0.582 -6.569 1.00 88.31 70 LEU A O 1
ATOM 536 N N . GLU A 1 71 ? 8.091 -1.672 -6.256 1.00 85.94 71 GLU A N 1
ATOM 537 C CA . GLU A 1 71 ? 8.397 -2.130 -4.893 1.00 85.94 71 GLU A CA 1
ATOM 538 C C . GLU A 1 71 ? 9.699 -2.932 -4.790 1.00 85.94 71 GLU A C 1
ATOM 540 O O . GLU A 1 71 ? 10.475 -2.733 -3.860 1.00 85.94 71 GLU A O 1
ATOM 545 N N . LYS A 1 72 ? 9.945 -3.849 -5.732 1.00 89.38 72 LYS A N 1
ATOM 546 C CA . LYS A 1 72 ? 11.061 -4.810 -5.666 1.00 89.38 72 LYS A CA 1
ATOM 547 C C . LYS A 1 72 ? 12.176 -4.541 -6.672 1.00 89.38 72 LYS A C 1
ATOM 549 O O . LYS A 1 72 ? 13.164 -5.270 -6.687 1.00 89.38 72 LYS A O 1
ATOM 554 N N . GLY A 1 73 ? 12.022 -3.525 -7.513 1.00 88.25 73 GLY A N 1
ATOM 555 C CA . GLY A 1 73 ? 12.893 -3.313 -8.661 1.00 88.25 73 GLY A CA 1
ATOM 556 C C . GLY A 1 73 ? 12.610 -4.309 -9.785 1.00 88.25 73 GLY A C 1
ATOM 557 O O . GLY A 1 73 ? 11.761 -5.201 -9.689 1.00 88.25 73 GLY A O 1
ATOM 558 N N . PHE A 1 74 ? 13.328 -4.140 -10.889 1.00 88.81 74 PHE A N 1
ATOM 559 C CA . PHE A 1 74 ? 13.236 -5.022 -12.043 1.00 88.81 74 PHE A CA 1
ATOM 560 C C . PHE A 1 74 ? 14.587 -5.086 -12.749 1.00 88.81 74 PHE A C 1
ATOM 562 O O . PHE A 1 74 ? 15.103 -4.072 -13.214 1.00 88.81 74 PHE A O 1
ATOM 569 N N . ASN A 1 75 ? 15.157 -6.285 -12.815 1.00 89.00 75 ASN A N 1
ATOM 570 C CA . ASN A 1 75 ? 16.443 -6.538 -13.449 1.00 89.00 75 ASN A CA 1
ATOM 571 C C . ASN A 1 75 ? 16.299 -7.690 -14.443 1.00 89.00 75 ASN A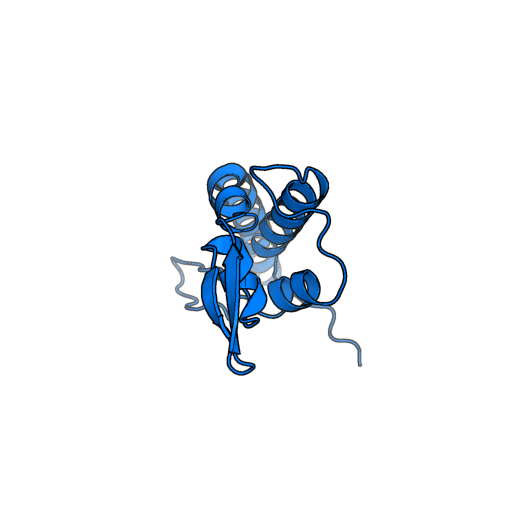 C 1
ATOM 573 O O . ASN A 1 75 ? 16.731 -8.807 -14.170 1.00 89.00 75 ASN A O 1
ATOM 577 N N . ASP A 1 76 ? 15.599 -7.428 -15.546 1.00 86.44 76 ASP A N 1
ATOM 578 C CA . ASP A 1 76 ? 15.388 -8.420 -16.595 1.00 86.44 76 ASP A CA 1
ATOM 579 C C . ASP A 1 76 ? 15.033 -7.761 -17.939 1.00 86.44 76 ASP A C 1
ATOM 581 O O . ASP A 1 76 ? 14.897 -6.536 -18.069 1.00 86.44 76 ASP A O 1
ATOM 585 N N . THR A 1 77 ? 14.897 -8.599 -18.957 1.00 86.31 77 THR A N 1
ATOM 586 C CA . THR A 1 77 ? 14.428 -8.245 -20.288 1.00 86.31 77 THR A CA 1
ATOM 587 C C . THR A 1 77 ? 12.914 -8.406 -20.338 1.00 86.31 77 THR A C 1
ATOM 589 O O . THR A 1 77 ? 12.374 -9.442 -19.953 1.00 86.31 77 THR A O 1
ATOM 592 N N . ASP A 1 78 ? 12.199 -7.380 -20.793 1.00 81.56 78 ASP A N 1
ATOM 593 C CA . ASP A 1 78 ? 10.758 -7.508 -20.981 1.00 81.56 78 ASP A CA 1
ATOM 594 C C . ASP A 1 78 ? 10.408 -8.382 -22.200 1.00 81.56 78 ASP A C 1
ATOM 596 O O . ASP A 1 78 ? 11.257 -8.740 -23.017 1.00 81.56 78 ASP A O 1
ATOM 600 N N . SER A 1 79 ? 9.123 -8.704 -22.358 1.00 80.00 79 SER A N 1
ATOM 601 C CA . SER A 1 79 ? 8.621 -9.491 -23.492 1.00 80.00 79 SER A CA 1
ATOM 602 C C . SER A 1 79 ? 8.825 -8.823 -24.860 1.00 80.00 79 SER A C 1
ATOM 604 O O . SER A 1 79 ? 8.570 -9.453 -25.881 1.00 80.00 79 SER A O 1
ATOM 606 N N . LEU A 1 80 ? 9.248 -7.554 -24.891 1.00 85.75 80 LEU A N 1
ATOM 607 C CA . LEU A 1 80 ? 9.588 -6.799 -26.098 1.00 85.75 80 LEU A CA 1
ATOM 608 C C . LEU A 1 80 ? 11.108 -6.751 -26.347 1.00 85.75 80 LEU A C 1
ATOM 610 O O . LEU A 1 80 ? 11.551 -6.048 -27.253 1.00 85.75 80 LEU A O 1
ATOM 614 N N . GLY A 1 81 ? 11.915 -7.476 -25.566 1.00 86.94 81 GLY A N 1
ATOM 615 C CA . GLY A 1 81 ? 13.369 -7.543 -25.733 1.00 86.94 81 GLY A CA 1
ATOM 616 C C . GLY A 1 81 ? 14.134 -6.369 -25.115 1.00 86.94 81 GLY A C 1
ATOM 617 O O . GLY A 1 81 ? 15.347 -6.262 -25.301 1.00 86.94 81 GLY A O 1
ATOM 618 N N . ARG A 1 82 ? 13.466 -5.477 -24.374 1.00 85.31 82 ARG A N 1
ATOM 619 C CA . ARG A 1 82 ? 14.108 -4.315 -23.743 1.00 85.31 82 ARG A CA 1
ATOM 620 C C . ARG A 1 82 ?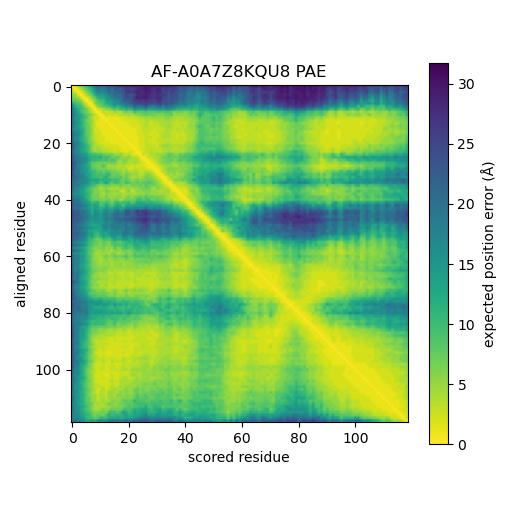 14.697 -4.718 -22.398 1.00 85.31 82 ARG A C 1
ATOM 622 O O . ARG A 1 82 ? 13.980 -5.223 -21.538 1.00 85.31 82 ARG A O 1
ATOM 629 N N . ARG A 1 83 ? 15.992 -4.458 -22.202 1.00 87.00 83 ARG A N 1
ATOM 630 C CA . ARG A 1 83 ? 16.672 -4.675 -20.919 1.00 87.00 83 ARG A CA 1
ATOM 631 C C . ARG A 1 83 ? 16.424 -3.511 -19.979 1.00 87.00 83 ARG A C 1
ATOM 633 O O . ARG A 1 83 ? 16.663 -2.358 -20.336 1.00 87.00 83 ARG A O 1
ATOM 640 N N . TYR A 1 84 ? 15.994 -3.833 -18.772 1.00 84.25 84 TYR A N 1
ATOM 641 C CA . TYR A 1 84 ? 15.782 -2.863 -17.715 1.00 84.25 84 TYR A CA 1
ATOM 642 C C . TYR A 1 84 ? 16.649 -3.210 -16.511 1.00 84.25 84 TYR A C 1
ATOM 644 O O . TYR A 1 84 ? 16.686 -4.353 -16.066 1.00 84.25 84 TYR A O 1
ATOM 652 N N . HIS A 1 85 ? 17.305 -2.187 -15.970 1.00 87.94 85 HIS A N 1
ATOM 653 C CA . HIS A 1 85 ? 18.024 -2.235 -14.700 1.00 87.94 85 HIS A CA 1
ATOM 654 C C . HIS A 1 85 ? 17.402 -1.199 -13.769 1.00 87.94 85 HIS A C 1
ATOM 656 O O . HIS A 1 85 ? 17.937 -0.116 -13.544 1.00 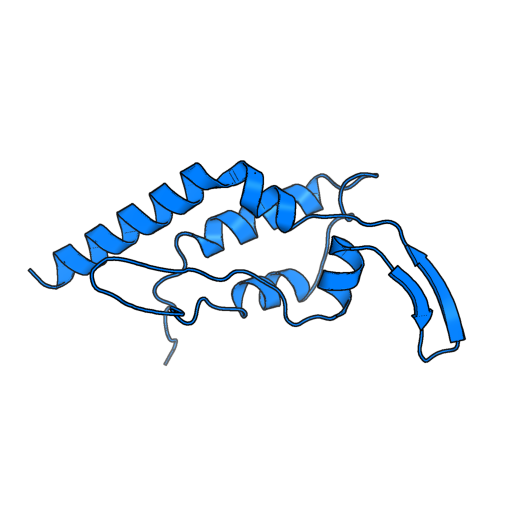87.94 85 HIS A O 1
ATOM 662 N N . GLN A 1 86 ? 16.196 -1.504 -13.308 1.00 86.00 86 GLN A N 1
ATOM 663 C CA . GLN A 1 86 ? 15.429 -0.643 -12.427 1.00 86.00 86 GLN A CA 1
ATOM 664 C C . GLN A 1 86 ? 15.694 -1.034 -10.972 1.00 86.00 86 GLN A C 1
ATOM 666 O O . GLN A 1 86 ? 15.383 -2.151 -10.556 1.00 86.00 86 GLN A O 1
ATOM 671 N N . GLN A 1 87 ? 16.237 -0.101 -10.191 1.00 89.31 87 GLN A N 1
ATOM 672 C CA . GLN A 1 87 ? 16.381 -0.279 -8.748 1.00 89.31 87 GLN A CA 1
ATOM 673 C C . GLN A 1 87 ? 15.010 -0.303 -8.044 1.00 89.31 87 GLN A C 1
ATOM 675 O O . GLN A 1 87 ? 14.066 0.326 -8.540 1.00 89.31 87 GLN A O 1
ATOM 680 N N . PRO A 1 88 ? 14.887 -1.009 -6.903 1.00 90.06 88 PRO A N 1
ATOM 681 C CA . PRO A 1 88 ? 13.696 -0.953 -6.065 1.00 90.06 88 PRO A CA 1
ATOM 682 C C . PRO A 1 88 ? 13.424 0.469 -5.582 1.00 90.06 88 PRO A C 1
ATOM 684 O O . PRO A 1 88 ? 14.337 1.180 -5.177 1.00 90.06 88 PRO A O 1
ATOM 687 N N . ARG A 1 89 ? 12.155 0.859 -5.617 1.00 90.38 89 ARG A N 1
ATOM 688 C CA . ARG A 1 89 ? 11.624 2.130 -5.123 1.00 90.38 89 ARG A CA 1
ATOM 689 C C . ARG A 1 89 ? 10.378 1.841 -4.281 1.00 90.38 89 ARG A C 1
ATOM 691 O O . ARG A 1 89 ? 9.256 1.986 -4.782 1.00 90.38 89 ARG A O 1
ATOM 698 N N . PRO A 1 90 ? 10.561 1.347 -3.046 1.00 89.75 90 PRO A N 1
ATOM 699 C CA . PRO A 1 90 ? 9.463 0.900 -2.203 1.00 89.75 90 PRO A CA 1
ATOM 700 C C . PRO A 1 90 ? 8.626 2.092 -1.731 1.00 89.75 90 PRO A C 1
ATOM 702 O O . PRO A 1 90 ? 9.143 3.056 -1.178 1.00 89.75 90 PRO A O 1
ATOM 705 N N . PHE A 1 91 ? 7.315 2.044 -1.943 1.00 86.75 91 PHE A N 1
ATOM 706 C CA . PHE A 1 91 ? 6.377 3.104 -1.555 1.00 86.75 91 PHE A CA 1
ATOM 707 C C . PHE A 1 91 ? 5.262 2.579 -0.644 1.00 86.75 91 PHE A C 1
ATOM 709 O O . PHE A 1 91 ? 4.796 3.303 0.236 1.00 86.75 91 PHE A O 1
ATOM 716 N N . LEU A 1 92 ? 4.872 1.318 -0.820 1.00 85.44 92 LEU A N 1
ATOM 717 C CA . LEU A 1 92 ? 3.839 0.621 -0.069 1.00 85.44 92 LEU A CA 1
ATOM 718 C C . LEU A 1 92 ? 4.391 -0.033 1.198 1.00 85.44 92 LEU A C 1
ATOM 720 O O . LEU A 1 92 ? 3.762 0.071 2.249 1.00 85.44 92 LEU A O 1
ATOM 724 N N . ARG A 1 93 ? 5.553 -0.698 1.128 1.00 86.75 93 ARG A N 1
ATOM 725 C CA . ARG A 1 93 ? 6.115 -1.363 2.313 1.00 86.75 93 ARG A CA 1
ATOM 726 C C . ARG A 1 93 ? 6.474 -0.379 3.443 1.00 86.75 93 ARG A C 1
ATOM 728 O O . ARG A 1 93 ? 6.009 -0.614 4.555 1.00 86.75 93 ARG A O 1
ATOM 735 N N . PRO A 1 94 ? 7.163 0.749 3.181 1.00 89.88 94 PRO A N 1
ATOM 736 C CA . PRO A 1 94 ? 7.422 1.759 4.208 1.00 89.88 94 PRO A CA 1
ATOM 737 C C . PRO A 1 94 ? 6.125 2.379 4.733 1.00 89.88 94 PRO A C 1
ATOM 739 O O . PRO A 1 94 ? 5.983 2.600 5.926 1.00 89.88 94 PRO A O 1
ATOM 742 N N . ALA A 1 95 ? 5.126 2.577 3.863 1.00 87.62 95 ALA A N 1
ATOM 743 C CA . ALA A 1 95 ? 3.815 3.069 4.279 1.00 87.62 95 ALA A CA 1
ATOM 744 C C . ALA A 1 95 ? 3.117 2.126 5.273 1.00 87.62 95 ALA A C 1
ATOM 746 O O . ALA A 1 95 ? 2.428 2.607 6.168 1.00 87.62 95 ALA A O 1
ATOM 747 N N . LEU A 1 96 ? 3.303 0.810 5.138 1.00 84.31 96 LEU A N 1
ATOM 748 C CA . LEU A 1 96 ? 2.801 -0.170 6.098 1.00 84.31 96 LEU A CA 1
ATOM 749 C C . LEU A 1 96 ? 3.606 -0.133 7.403 1.00 84.31 96 LEU A C 1
ATOM 751 O O . LEU A 1 96 ? 3.024 0.060 8.466 1.00 84.31 96 LEU A O 1
ATOM 755 N N . ASP A 1 97 ? 4.927 -0.299 7.310 1.00 88.00 97 ASP A N 1
ATOM 756 C CA . ASP A 1 97 ? 5.792 -0.484 8.478 1.00 88.00 97 ASP A CA 1
ATOM 757 C C . ASP A 1 97 ? 5.815 0.783 9.369 1.00 88.00 97 ASP A C 1
ATOM 759 O O . ASP A 1 97 ? 5.702 0.682 10.591 1.00 88.00 97 ASP A O 1
ATOM 763 N N . GLU A 1 98 ? 5.860 1.981 8.772 1.00 90.88 98 GLU A N 1
ATOM 764 C CA . GLU A 1 98 ? 5.958 3.264 9.493 1.00 90.88 98 GLU A CA 1
ATOM 765 C C . GLU A 1 98 ? 4.630 3.752 10.098 1.00 90.88 98 GLU A C 1
ATOM 767 O O . GLU A 1 98 ? 4.642 4.632 10.956 1.00 90.88 98 GLU A O 1
ATOM 772 N N . ASN A 1 99 ? 3.482 3.211 9.669 1.00 87.44 99 ASN A N 1
ATOM 773 C CA . ASN A 1 99 ? 2.155 3.695 10.089 1.00 87.44 99 ASN A CA 1
ATOM 774 C C . ASN A 1 99 ? 1.351 2.647 10.874 1.00 87.44 99 ASN A C 1
ATOM 776 O O . ASN A 1 99 ? 0.139 2.800 11.031 1.00 87.44 99 ASN A O 1
ATOM 780 N N . THR A 1 100 ? 2.009 1.599 11.379 1.00 84.44 100 THR A N 1
ATOM 781 C CA . THR A 1 100 ? 1.373 0.477 12.094 1.00 84.44 100 THR A CA 1
ATOM 782 C C . THR A 1 100 ? 0.416 0.949 13.200 1.00 84.44 100 THR A C 1
ATOM 784 O O . THR A 1 100 ? -0.755 0.570 13.196 1.00 84.44 100 THR A O 1
ATOM 787 N N . ASP A 1 101 ? 0.849 1.865 14.070 1.00 85.88 101 ASP A N 1
ATOM 788 C CA . ASP A 1 101 ? 0.022 2.378 15.174 1.00 85.88 101 ASP A CA 1
ATOM 789 C C . ASP A 1 101 ? -1.230 3.132 14.685 1.00 85.88 101 ASP A C 1
ATOM 791 O O . ASP A 1 101 ? -2.322 3.014 15.254 1.00 85.88 101 ASP A O 1
ATOM 795 N N . GLU A 1 102 ? -1.103 3.921 13.610 1.00 84.81 102 GLU A N 1
ATOM 796 C CA . GLU A 1 102 ? -2.233 4.659 13.035 1.00 84.81 102 GLU A CA 1
ATOM 797 C C . GLU A 1 102 ? -3.230 3.700 12.369 1.00 84.81 102 GLU A C 1
ATOM 799 O O . GLU A 1 102 ? -4.446 3.878 12.499 1.00 84.81 102 GLU A O 1
ATOM 804 N N . ILE A 1 103 ? -2.725 2.647 11.722 1.00 80.62 103 ILE A N 1
ATOM 805 C CA . ILE A 1 103 ? -3.529 1.581 11.119 1.00 80.62 103 ILE A CA 1
ATOM 806 C C . ILE A 1 103 ? -4.338 0.852 12.200 1.00 80.62 103 IL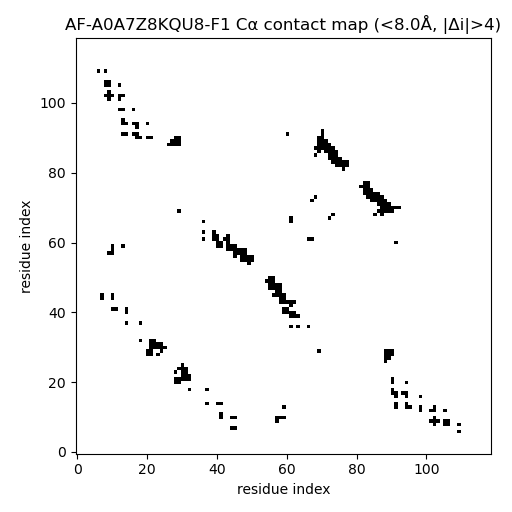E A C 1
ATOM 808 O O . ILE A 1 103 ? -5.561 0.729 12.070 1.00 80.62 103 ILE A O 1
ATOM 812 N N . GLU A 1 104 ? -3.699 0.422 13.291 1.00 81.00 104 GLU A N 1
ATOM 813 C CA . GLU A 1 104 ? -4.369 -0.252 14.412 1.00 81.00 104 GLU A CA 1
ATOM 814 C C . GLU A 1 104 ? -5.442 0.635 15.053 1.00 81.00 104 GLU A C 1
ATOM 816 O O . GLU A 1 104 ? -6.575 0.201 15.317 1.00 81.00 104 GLU A O 1
ATOM 821 N N . LYS A 1 105 ? -5.133 1.921 15.241 1.00 83.94 105 LYS A N 1
ATOM 822 C CA . LYS A 1 105 ? -6.088 2.899 15.766 1.00 83.94 105 LYS A CA 1
ATOM 823 C C . LYS A 1 105 ? -7.287 3.079 14.835 1.00 83.94 105 LYS A C 1
ATOM 825 O O . LYS A 1 105 ? -8.429 3.094 15.298 1.00 83.94 105 LYS A O 1
ATOM 830 N N . ALA A 1 106 ? -7.061 3.187 13.530 1.00 80.75 106 ALA A N 1
ATOM 831 C CA . ALA A 1 106 ? -8.139 3.349 12.564 1.00 80.75 106 ALA A CA 1
ATOM 832 C C . ALA A 1 106 ? -9.051 2.108 12.525 1.00 80.75 106 ALA A C 1
ATOM 834 O O . ALA A 1 106 ? -10.283 2.236 12.529 1.00 80.75 106 ALA A O 1
ATOM 835 N N . ILE A 1 107 ? -8.461 0.909 12.568 1.00 77.75 107 ILE A N 1
ATOM 836 C CA . ILE A 1 107 ? -9.200 -0.357 12.649 1.00 77.75 107 ILE A CA 1
ATOM 837 C C . ILE A 1 107 ? -10.027 -0.418 13.938 1.00 77.75 107 ILE A C 1
ATOM 839 O O . ILE A 1 107 ? -11.234 -0.664 13.863 1.00 77.75 107 ILE A O 1
ATOM 843 N N . SER A 1 108 ? -9.431 -0.144 15.104 1.00 78.56 108 SER A N 1
ATOM 844 C CA . SER A 1 108 ? -10.126 -0.232 16.399 1.00 78.56 108 SER A CA 1
ATOM 845 C C . SER A 1 108 ? -11.320 0.723 16.498 1.00 78.56 108 SER A C 1
ATOM 847 O O . SER A 1 108 ? -12.413 0.296 16.882 1.00 78.56 108 SER A O 1
ATOM 849 N N . ILE A 1 109 ? -11.168 1.981 16.059 1.00 81.12 109 ILE A N 1
ATOM 850 C CA . ILE A 1 109 ? -12.262 2.966 16.004 1.00 81.12 109 ILE A CA 1
ATOM 851 C C . ILE A 1 109 ? -13.407 2.439 15.138 1.00 81.12 109 ILE A C 1
ATOM 853 O O . ILE A 1 109 ? -14.581 2.523 15.517 1.00 81.12 109 ILE A O 1
ATOM 857 N N . LYS A 1 110 ? -13.089 1.877 13.966 1.00 74.50 110 LYS A N 1
ATOM 858 C CA . LYS A 1 110 ? -14.118 1.359 13.063 1.00 74.50 110 LYS A CA 1
ATOM 859 C C . LYS A 1 110 ? -14.830 0.152 13.654 1.00 74.50 110 LYS A C 1
ATOM 861 O O . LYS A 1 110 ? -16.054 0.060 13.553 1.00 74.50 110 LYS A O 1
ATOM 866 N N . LEU A 1 111 ? -14.086 -0.737 14.296 1.00 74.06 111 LEU A N 1
ATOM 867 C CA . LEU A 1 111 ? -14.616 -1.939 14.922 1.00 74.06 111 LEU A CA 1
ATOM 868 C C . LEU A 1 111 ? -15.565 -1.577 16.079 1.00 74.06 111 LEU A C 1
ATOM 870 O O . LEU A 1 111 ? -16.688 -2.079 16.127 1.00 74.06 111 LEU A O 1
ATOM 874 N N . GLN A 1 112 ? -15.199 -0.598 16.914 1.00 76.12 112 GLN A N 1
ATOM 875 C CA . GLN A 1 112 ? -16.078 -0.045 17.954 1.00 76.12 112 GLN A CA 1
ATOM 876 C C . GLN A 1 112 ? -17.365 0.574 17.385 1.00 76.12 112 GLN A C 1
ATOM 878 O O . GLN A 1 112 ? -18.447 0.352 17.931 1.00 76.12 112 GLN A O 1
ATOM 883 N N . GLN A 1 113 ? -17.277 1.326 16.281 1.00 73.81 113 GLN A N 1
ATOM 884 C CA . GLN A 1 113 ? -18.460 1.882 15.609 1.00 73.81 113 GLN A CA 1
ATOM 885 C C . GLN A 1 113 ? -19.402 0.786 15.101 1.00 73.81 113 GLN A C 1
ATOM 887 O O . GLN A 1 113 ? -20.619 0.922 15.226 1.00 73.81 113 GLN A O 1
ATOM 892 N N . VAL A 1 114 ? -18.849 -0.288 14.523 1.00 71.88 114 VAL A N 1
ATOM 893 C CA . VAL A 1 114 ? -19.642 -1.431 14.053 1.00 71.88 114 VAL A CA 1
ATOM 894 C C . VAL A 1 114 ? -20.325 -2.106 15.237 1.00 71.88 114 VAL A C 1
ATOM 896 O O . VAL A 1 114 ? -21.540 -2.255 15.197 1.00 71.88 114 VAL A O 1
ATOM 899 N N . ILE A 1 115 ? -19.593 -2.432 16.307 1.00 74.88 115 ILE A N 1
ATOM 900 C CA . ILE A 1 115 ? -20.164 -3.056 17.514 1.00 74.88 115 ILE A CA 1
ATOM 901 C C . ILE A 1 115 ? -21.290 -2.194 18.099 1.00 74.88 115 ILE A C 1
ATOM 903 O O . ILE A 1 115 ? -22.365 -2.708 18.398 1.00 74.88 115 ILE A O 1
ATOM 907 N N . ARG A 1 116 ? -21.083 -0.876 18.216 1.00 75.56 116 ARG A N 1
ATOM 908 C CA . ARG A 1 116 ? -22.091 0.051 18.754 1.00 75.56 116 ARG A CA 1
ATOM 909 C C . ARG A 1 116 ? -23.379 0.080 17.930 1.00 75.56 116 ARG A C 1
ATOM 911 O O . ARG A 1 116 ? -24.428 0.332 18.498 1.00 75.56 116 ARG A O 1
ATOM 918 N N . LYS A 1 117 ? -23.313 -0.160 16.618 1.00 74.56 117 LYS A N 1
ATOM 919 C CA . LYS A 1 117 ? -24.497 -0.192 15.743 1.00 74.56 117 LYS A CA 1
ATOM 920 C C . LYS A 1 117 ? -25.410 -1.399 16.013 1.00 74.56 117 LYS A C 1
ATOM 922 O O . LYS A 1 117 ? -26.579 -1.347 15.650 1.00 74.56 117 LYS A O 1
ATOM 927 N N . TYR A 1 118 ? -24.875 -2.472 16.594 1.00 68.88 118 TYR A N 1
ATOM 928 C CA . TYR A 1 118 ? -25.613 -3.706 16.888 1.00 68.88 118 TYR A CA 1
ATOM 929 C C . TYR A 1 118 ? -26.030 -3.840 18.364 1.00 68.88 118 TYR A C 1
ATOM 931 O O . TYR A 1 118 ? -26.619 -4.856 18.724 1.00 68.88 118 TYR A O 1
ATOM 939 N N . LYS A 1 119 ? -25.724 -2.843 19.205 1.00 55.03 119 LYS A N 1
ATOM 940 C CA . LYS A 1 119 ? -26.331 -2.667 20.532 1.00 55.03 119 LYS A CA 1
ATOM 941 C C . LYS A 1 119 ? -27.561 -1.779 20.418 1.00 55.03 119 LYS A C 1
ATOM 943 O O . LYS A 1 119 ? -28.521 -2.055 21.162 1.00 55.03 119 LYS A O 1
#

Mean predicted aligned error: 9.04 Å

Secondary structure (DSSP, 8-state):
--------HHHHHHHHHHHHHHHH-SSSS-S---SSHHHHHTTS----S-B-SS-B--------HHHHHHHH-EEEE-TTS-EEEEPP--SHHHHHHTTHHHHHHHHHHHHHHHHHHT-

Nearest PDB structures (foldseek):
  8cf8-assembly1_G  TM=1.741E-01  e=6.325E+00  Escherichia coli BW25113
  4v6l-assembly1_AK  TM=1.794E-01  e=7.166E+00  Escherichia coli K-12

Radius of gyration: 16.93 Å; Cα contacts (8 Å, |Δi|>4): 160; chains: 1; bounding box: 45×27×47 Å

Sequence (119 aa):
MSWRGGVLAGGDVVVRAAQENSRKGGDDFPHRITGNLFRNLAEVNPVSVEKSNERCEVMVGSTMNYAMRLEKGFNDTDSLGRRYHQQPRPFLRPALDENTDEIEKAISIKLQQVIRKYK

Organism: NCBI:txid38026